Protein AF-A0A831WYQ6-F1 (afdb_monomer)

Foldseek 3Di:
DDDDDPPDDDDWDWDQDPVRDIDIPVVCPPPDDDDDDDDPDDD

Sequence (43 aa):
MTRLSPGHPAPDFELEDVHGRTVRLADFRGRQPVVLVFLRGFA

Secondary structure (DSSP, 8-state):
-PPP-TTSPPPP-EEE-TTS-EEEGGGGTTTS-------S---

pLDDT: mean 91.36, std 9.49, range [59.28, 98.06]

InterPro domains:
  IPR000866 Alkyl hydroperoxide reductase subunit C/ Thiol specific antioxidant [PF00578] (6-41)
  IPR036249 Thioredoxin-like superfamily [SSF52833] (2-39)

Mean predicted aligned error: 4.31 Å

Organism: NCBI:txid1382356

Nearest PDB structures (foldseek):
  6zjy-assembly1_5  TM=3.415E-01  e=2.832E+00  Thermus thermophilus

Solvent-accessible surface 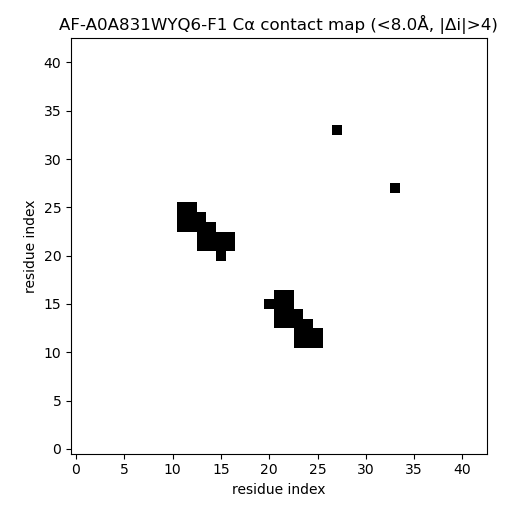area (backbone atoms only — not comparable to full-atom values): 3300 Å² total;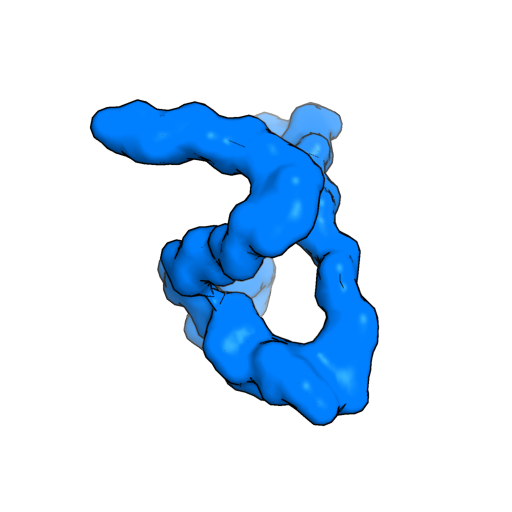 per-residue (Å²): 135,84,82,88,57,92,90,59,79,81,79,80,54,75,46,67,49,99,84,69,47,80,45,50,55,71,83,43,63,96,76,58,92,83,86,88,80,88,82,85,85,87,126

Structure (mmCIF, N/CA/C/O backbone):
data_AF-A0A831WYQ6-F1
#
_entry.id   AF-A0A831WYQ6-F1
#
loop_
_atom_site.group_PDB
_atom_site.id
_atom_site.type_symbol
_atom_site.label_atom_id
_atom_site.label_alt_id
_atom_site.label_comp_id
_atom_site.label_asym_id
_atom_site.label_entity_id
_atom_site.label_seq_id
_atom_site.pdbx_PDB_ins_code
_atom_site.Cartn_x
_atom_site.Cartn_y
_atom_site.Cartn_z
_atom_site.occupancy
_atom_site.B_iso_or_equiv
_atom_site.auth_seq_id
_atom_site.auth_comp_id
_atom_site.auth_asym_id
_atom_site.auth_atom_id
_atom_site.pdbx_PDB_model_num
ATOM 1 N N . MET A 1 1 ? 4.729 -18.545 5.937 1.00 62.62 1 MET A N 1
ATOM 2 C CA . MET A 1 1 ? 4.597 -17.247 5.240 1.00 62.62 1 MET A CA 1
ATOM 3 C C . MET A 1 1 ? 5.653 -17.185 4.154 1.00 62.62 1 MET A C 1
ATOM 5 O O . MET A 1 1 ? 6.813 -17.442 4.452 1.00 62.62 1 MET A O 1
ATOM 9 N N . THR A 1 2 ? 5.263 -16.916 2.911 1.00 79.12 2 THR A N 1
ATOM 10 C CA . THR A 1 2 ? 6.204 -16.862 1.784 1.00 79.12 2 THR A CA 1
ATOM 11 C C . THR A 1 2 ? 6.955 -15.536 1.802 1.00 79.12 2 THR A C 1
ATOM 13 O O . THR A 1 2 ? 6.342 -14.476 1.920 1.00 79.12 2 THR A O 1
ATOM 16 N N . ARG A 1 3 ? 8.285 -15.582 1.691 1.00 88.38 3 ARG A N 1
ATOM 17 C CA . ARG A 1 3 ? 9.098 -14.376 1.516 1.00 88.38 3 ARG A CA 1
ATOM 18 C C . ARG A 1 3 ? 8.857 -13.817 0.113 1.00 88.38 3 ARG A C 1
ATOM 20 O O . ARG A 1 3 ? 8.986 -14.551 -0.862 1.00 88.38 3 ARG A O 1
ATOM 27 N N . LEU A 1 4 ? 8.514 -12.535 0.019 1.00 91.38 4 LEU A N 1
ATOM 28 C CA . LEU A 1 4 ? 8.312 -11.866 -1.266 1.00 91.38 4 LEU A CA 1
ATOM 29 C C . LEU A 1 4 ? 9.654 -11.573 -1.947 1.00 91.38 4 LEU A C 1
ATOM 31 O O . LEU A 1 4 ? 10.624 -11.193 -1.289 1.00 91.38 4 LEU A O 1
ATOM 35 N N . SER A 1 5 ? 9.664 -11.714 -3.271 1.00 93.94 5 SER A N 1
ATOM 36 C CA . SER A 1 5 ? 10.797 -11.413 -4.159 1.00 93.94 5 SER A CA 1
ATOM 37 C C . SER A 1 5 ? 10.274 -10.751 -5.438 1.00 93.94 5 SER A C 1
ATOM 39 O O . SER A 1 5 ? 9.125 -11.021 -5.802 1.00 93.94 5 SER A O 1
ATOM 41 N N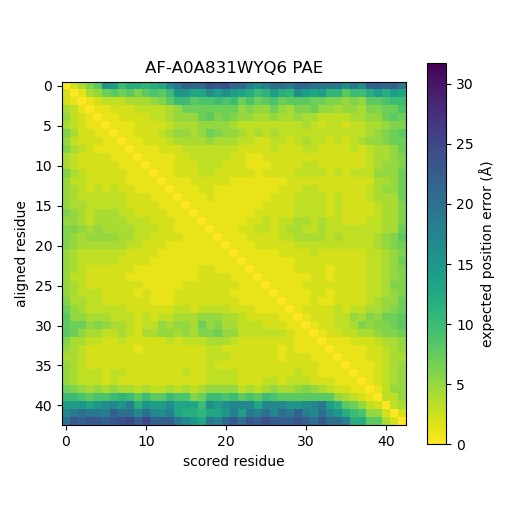 . PRO A 1 6 ? 11.078 -9.938 -6.145 1.00 94.38 6 PRO A N 1
ATOM 42 C CA . PRO A 1 6 ? 10.684 -9.357 -7.428 1.00 94.38 6 PRO A CA 1
ATOM 43 C C . PRO A 1 6 ? 10.186 -10.412 -8.425 1.00 94.38 6 PRO A C 1
ATOM 45 O O . PRO A 1 6 ? 10.703 -11.526 -8.463 1.00 94.38 6 PRO A O 1
ATOM 48 N N . GLY A 1 7 ? 9.171 -10.059 -9.217 1.00 93.50 7 GLY A N 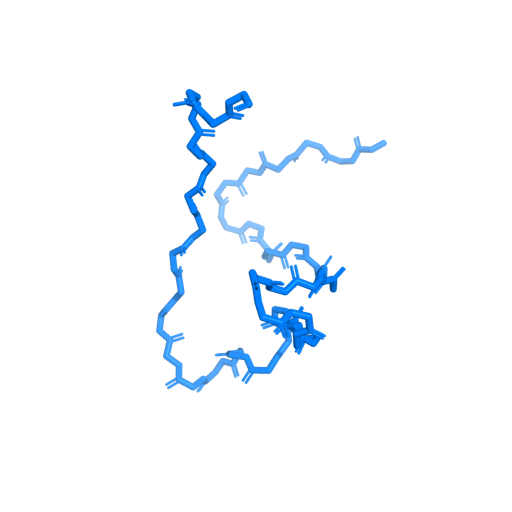1
ATOM 49 C CA . GLY A 1 7 ? 8.517 -10.966 -10.166 1.00 93.50 7 GLY A CA 1
ATOM 50 C C . GLY A 1 7 ? 7.368 -11.786 -9.572 1.00 93.50 7 GLY A C 1
ATOM 51 O O . GLY A 1 7 ? 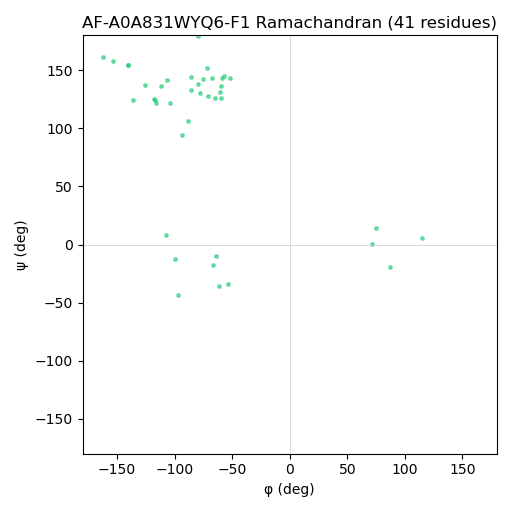6.502 -12.230 -10.324 1.00 93.50 7 GLY A O 1
ATOM 52 N N . HIS A 1 8 ? 7.286 -11.933 -8.243 1.00 94.19 8 HIS A N 1
ATOM 53 C CA . HIS A 1 8 ? 6.074 -12.472 -7.629 1.00 94.19 8 HIS A CA 1
ATOM 54 C C . HIS A 1 8 ? 4.903 -11.497 -7.797 1.00 94.19 8 HIS A C 1
ATOM 56 O O . HIS A 1 8 ? 5.095 -10.282 -7.669 1.00 94.19 8 HIS A O 1
ATOM 62 N N . PRO A 1 9 ? 3.678 -12.004 -8.019 1.00 91.75 9 PRO A N 1
ATOM 63 C CA . PRO A 1 9 ? 2.493 -11.165 -7.954 1.00 91.75 9 PRO A CA 1
ATOM 64 C C . PRO A 1 9 ? 2.379 -10.548 -6.557 1.00 91.75 9 PRO A C 1
ATOM 66 O O . PRO A 1 9 ? 2.582 -11.225 -5.545 1.00 91.75 9 PRO A O 1
ATOM 69 N N . ALA A 1 10 ? 2.047 -9.258 -6.504 1.00 93.69 10 ALA A N 1
ATOM 70 C CA . ALA A 1 10 ? 1.791 -8.579 -5.242 1.00 93.69 10 ALA A CA 1
ATOM 71 C C . ALA A 1 10 ? 0.615 -9.268 -4.512 1.00 93.69 10 ALA A C 1
ATOM 73 O O . ALA A 1 10 ? -0.455 -9.422 -5.124 1.00 93.69 10 ALA A O 1
ATOM 74 N N . PRO A 1 11 ? 0.794 -9.688 -3.241 1.00 94.00 11 PRO A N 1
ATOM 75 C CA . PRO A 1 11 ? -0.282 -10.268 -2.444 1.00 94.00 11 PRO A CA 1
ATOM 76 C C . PRO A 1 11 ? -1.456 -9.310 -2.330 1.00 94.00 11 PRO A C 1
ATOM 78 O O . PRO A 1 11 ? -1.261 -8.097 -2.254 1.00 94.00 11 PRO A O 1
ATOM 81 N N . ASP A 1 12 ? -2.665 -9.859 -2.309 1.00 94.75 12 ASP A N 1
ATOM 82 C CA . ASP A 1 12 ? -3.850 -9.036 -2.108 1.00 94.75 12 ASP A CA 1
ATOM 83 C C . ASP A 1 12 ? -3.944 -8.529 -0.670 1.00 94.75 12 ASP A C 1
ATOM 85 O O . ASP A 1 12 ? -3.470 -9.178 0.268 1.00 94.75 12 ASP A O 1
ATOM 89 N N . PHE A 1 13 ? -4.576 -7.372 -0.516 1.00 95.50 13 PHE A N 1
ATOM 90 C CA . PHE A 1 13 ? -4.908 -6.802 0.778 1.00 95.50 13 PHE A CA 1
ATOM 91 C C . PHE A 1 13 ? -6.119 -5.884 0.661 1.00 95.50 13 PHE A C 1
ATOM 93 O O . PHE A 1 13 ? -6.426 -5.344 -0.406 1.00 95.50 13 PHE A O 1
ATOM 100 N N . GLU A 1 14 ? -6.761 -5.689 1.804 1.00 97.69 14 GLU A N 1
ATOM 101 C CA . GLU A 1 14 ? -7.883 -4.787 1.990 1.00 97.69 14 GLU A CA 1
ATOM 102 C C . GLU A 1 14 ? -7.664 -4.021 3.290 1.00 97.69 14 GLU A C 1
ATOM 104 O O . GLU A 1 14 ? -7.420 -4.627 4.334 1.00 97.69 14 GLU A O 1
ATOM 109 N N . LEU A 1 15 ? -7.682 -2.694 3.205 1.00 97.00 15 LEU A N 1
ATOM 110 C CA . LEU A 1 15 ? -7.454 -1.794 4.332 1.00 97.00 15 LEU A CA 1
ATOM 111 C C . LEU A 1 15 ? -8.406 -0.604 4.226 1.00 97.00 15 LEU A C 1
ATOM 113 O O . LEU A 1 15 ? -8.826 -0.237 3.129 1.00 97.00 15 LEU A O 1
ATOM 117 N N . GLU A 1 16 ? -8.714 0.021 5.354 1.00 97.69 16 GLU A N 1
ATOM 118 C CA . GLU A 1 16 ? -9.350 1.336 5.356 1.00 97.69 16 GLU A CA 1
ATOM 119 C C . GLU A 1 16 ? -8.301 2.426 5.107 1.00 97.69 16 GLU A C 1
ATOM 121 O O . GLU A 1 16 ? -7.187 2.372 5.635 1.00 97.69 16 GLU A O 1
ATOM 126 N N . ASP A 1 17 ? -8.646 3.415 4.283 1.00 95.06 17 ASP A N 1
ATOM 127 C CA . ASP A 1 17 ? -7.856 4.634 4.142 1.00 95.06 17 ASP A CA 1
ATOM 128 C C . ASP A 1 17 ? -8.120 5.625 5.291 1.00 95.06 17 ASP A C 1
ATOM 130 O O . ASP A 1 17 ? -8.941 5.400 6.178 1.00 95.06 17 ASP A O 1
ATOM 134 N N . VAL A 1 18 ? -7.442 6.776 5.259 1.00 93.50 18 VAL A N 1
ATOM 135 C CA . VAL A 1 18 ? -7.571 7.831 6.285 1.00 93.50 18 VAL A CA 1
ATOM 136 C C . VAL A 1 18 ? -8.966 8.467 6.370 1.00 93.50 18 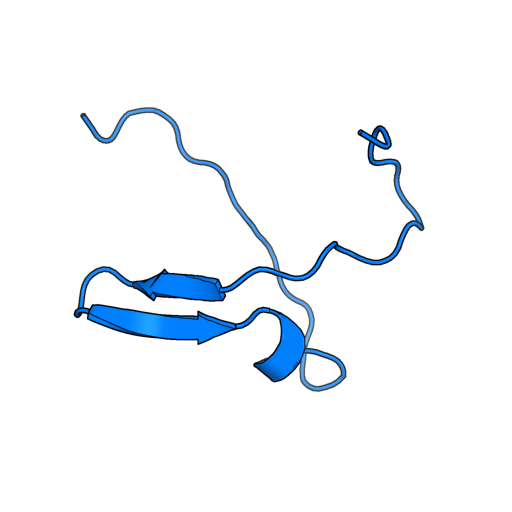VAL A C 1
ATOM 138 O O . VAL A 1 18 ? -9.235 9.238 7.288 1.00 93.50 18 VAL A O 1
ATOM 141 N N . HIS A 1 19 ? -9.852 8.173 5.419 1.00 97.12 19 HIS A N 1
ATOM 142 C CA . HIS A 1 19 ? -11.240 8.621 5.393 1.00 97.12 19 HIS A CA 1
ATOM 143 C C . HIS A 1 19 ? -12.226 7.482 5.709 1.00 97.12 19 HIS A C 1
ATOM 145 O O . HIS A 1 19 ? -13.432 7.676 5.561 1.00 97.12 19 HIS A O 1
ATOM 151 N N . GLY A 1 20 ? -11.739 6.304 6.119 1.00 97.00 20 GLY A N 1
ATOM 152 C CA . GLY A 1 20 ? -12.561 5.126 6.404 1.00 97.00 20 GLY A CA 1
ATOM 153 C C . GLY A 1 20 ? -13.088 4.420 5.152 1.00 9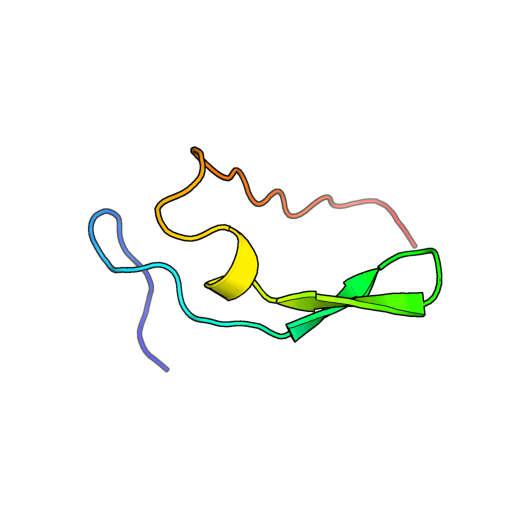7.00 20 GLY A C 1
ATOM 154 O O . GLY A 1 20 ? -14.013 3.616 5.236 1.00 97.00 20 GLY A O 1
ATOM 155 N N . ARG A 1 21 ? -12.551 4.722 3.963 1.00 97.88 21 ARG A N 1
ATOM 156 C CA . ARG A 1 21 ? -12.955 4.041 2.728 1.00 97.88 21 ARG A CA 1
ATOM 157 C C . ARG A 1 21 ? -12.150 2.765 2.574 1.00 97.88 21 ARG A C 1
ATOM 159 O O . ARG A 1 21 ? -10.925 2.786 2.663 1.00 97.88 21 ARG A O 1
ATOM 166 N N . THR A 1 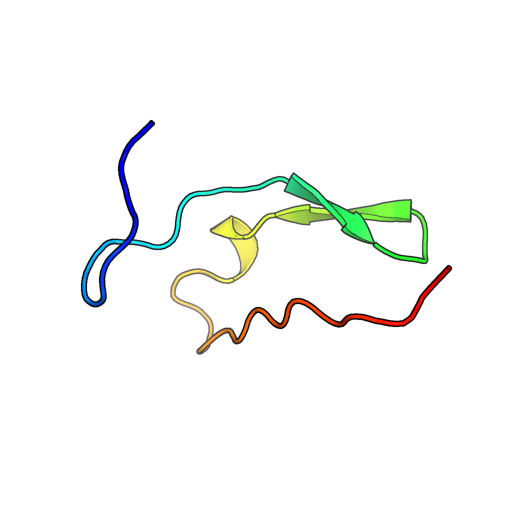22 ? -12.830 1.670 2.264 1.00 98.06 22 THR A N 1
ATOM 167 C CA . THR A 1 22 ? -12.175 0.410 1.918 1.00 98.06 22 THR A CA 1
ATOM 168 C C . THR A 1 22 ? -11.383 0.556 0.620 1.00 98.06 22 THR A C 1
ATOM 170 O O . THR A 1 22 ? -11.928 0.940 -0.415 1.00 98.06 22 THR A O 1
ATOM 173 N N . VAL A 1 23 ? -10.102 0.200 0.666 1.00 96.88 23 VAL A N 1
ATOM 174 C CA . VAL A 1 23 ? -9.198 0.136 -0.483 1.00 96.88 23 VAL A CA 1
ATOM 175 C C . VAL A 1 23 ? -8.725 -1.303 -0.653 1.00 96.88 23 VAL A C 1
ATOM 177 O O . VAL A 1 23 ? -8.154 -1.886 0.269 1.00 96.88 23 VAL A O 1
ATOM 180 N N . ARG A 1 24 ? -8.927 -1.866 -1.849 1.00 97.31 24 ARG A N 1
ATOM 181 C CA . ARG A 1 24 ? -8.434 -3.194 -2.238 1.00 97.31 24 ARG A CA 1
ATOM 182 C C . ARG A 1 24 ? -7.351 -3.069 -3.296 1.00 97.31 24 ARG A C 1
ATOM 184 O O . ARG A 1 24 ? -7.519 -2.333 -4.268 1.00 97.31 24 ARG A O 1
ATOM 191 N N . LEU A 1 25 ? -6.265 -3.832 -3.171 1.00 96.06 25 LEU A N 1
ATOM 192 C CA . LEU A 1 25 ? -5.227 -3.847 -4.211 1.00 96.06 25 LEU A CA 1
ATOM 193 C C . LEU A 1 25 ? -5.777 -4.353 -5.557 1.00 96.06 25 LEU A C 1
ATOM 195 O O . LEU A 1 25 ? -5.379 -3.859 -6.616 1.00 96.06 25 LEU A O 1
ATOM 199 N N . ALA A 1 26 ? -6.702 -5.316 -5.518 1.00 96.25 26 ALA A N 1
ATOM 200 C CA . ALA A 1 26 ? -7.349 -5.877 -6.701 1.00 96.25 26 ALA A CA 1
ATOM 201 C C . ALA A 1 26 ? -7.989 -4.821 -7.624 1.00 96.25 26 ALA A C 1
ATOM 203 O O . ALA A 1 26 ? -7.906 -4.974 -8.843 1.00 96.25 26 ALA A O 1
ATOM 204 N N . ASP A 1 27 ? -8.534 -3.731 -7.075 1.00 95.94 27 ASP A N 1
ATOM 205 C CA . ASP A 1 27 ? -9.257 -2.698 -7.837 1.00 95.94 27 ASP A CA 1
ATOM 206 C C . ASP A 1 27 ? -8.354 -1.912 -8.808 1.00 95.94 27 ASP A C 1
ATOM 208 O O . ASP A 1 27 ? -8.832 -1.276 -9.754 1.00 95.94 27 ASP A O 1
ATOM 212 N N . PHE A 1 28 ? -7.034 -1.965 -8.606 1.00 95.06 28 PHE A N 1
ATOM 213 C CA . PHE A 1 28 ? -6.044 -1.272 -9.434 1.00 95.06 28 PHE A CA 1
ATOM 214 C C . PHE A 1 28 ? -5.371 -2.178 -10.473 1.00 95.06 28 PHE A C 1
ATOM 216 O O . PHE A 1 28 ? -4.703 -1.680 -11.387 1.00 95.06 28 PHE A O 1
ATOM 223 N N . ARG A 1 29 ? -5.531 -3.504 -10.366 1.00 93.38 29 ARG A N 1
ATOM 224 C CA . ARG A 1 29 ? -4.858 -4.457 -11.260 1.00 93.38 29 ARG A CA 1
ATOM 225 C C . ARG A 1 29 ? -5.276 -4.227 -12.716 1.00 93.38 29 ARG A C 1
ATOM 227 O O . ARG A 1 29 ? -6.454 -4.116 -13.029 1.00 93.38 29 ARG A O 1
ATOM 234 N N . GLY A 1 30 ? -4.293 -4.152 -13.615 1.00 93.56 30 GLY A N 1
ATOM 235 C CA . GLY A 1 30 ? -4.521 -3.985 -15.057 1.00 93.56 30 GLY A CA 1
ATOM 236 C C . GLY A 1 30 ? -5.017 -2.601 -15.491 1.00 93.56 30 GLY A C 1
ATOM 237 O O . GLY A 1 30 ? -5.220 -2.392 -16.682 1.00 93.56 30 GLY A O 1
ATOM 238 N N . ARG A 1 31 ? -5.194 -1.653 -14.560 1.00 95.12 31 ARG A N 1
ATOM 239 C CA . ARG A 1 31 ? -5.640 -0.286 -14.878 1.00 95.12 31 ARG A CA 1
ATOM 240 C C . ARG A 1 31 ? -4.462 0.677 -14.987 1.00 95.12 31 ARG A C 1
ATOM 242 O O . ARG A 1 31 ? -4.415 1.476 -15.914 1.00 95.12 31 ARG A O 1
ATOM 249 N N . GLN A 1 32 ? -3.508 0.582 -14.059 1.00 94.19 32 GLN A N 1
ATOM 250 C CA . GLN A 1 32 ? -2.315 1.434 -14.011 1.00 94.19 32 GLN A CA 1
ATOM 251 C C . GLN A 1 32 ? -1.215 0.823 -13.123 1.00 94.19 32 GLN A C 1
ATOM 253 O O . GLN A 1 32 ? -1.518 -0.029 -12.283 1.00 94.19 32 GLN A O 1
ATOM 258 N N . PRO A 1 33 ? 0.053 1.254 -13.262 1.00 94.94 33 PRO A N 1
ATOM 259 C CA . PRO A 1 33 ? 1.102 0.931 -12.297 1.00 94.94 33 PRO A CA 1
ATOM 260 C C . PRO A 1 33 ? 0.753 1.437 -10.889 1.00 94.94 33 PRO A C 1
ATOM 262 O O . PRO A 1 33 ? 0.188 2.519 -10.732 1.00 94.94 33 PRO A O 1
ATOM 265 N N . VAL A 1 34 ? 1.120 0.668 -9.861 1.00 95.69 34 VAL A N 1
ATOM 266 C CA . VAL A 1 34 ? 0.852 0.980 -8.447 1.00 95.69 34 VAL A CA 1
ATOM 267 C C . VAL A 1 34 ? 2.158 0.949 -7.663 1.00 95.69 34 VAL A C 1
ATOM 269 O O . VAL A 1 34 ? 2.964 0.035 -7.833 1.00 95.69 34 VAL A O 1
ATOM 272 N N . VAL A 1 35 ? 2.347 1.925 -6.775 1.00 95.81 35 VAL A N 1
ATOM 273 C CA . VAL A 1 35 ? 3.467 1.976 -5.830 1.00 95.81 35 VAL A CA 1
ATOM 274 C C . VAL A 1 35 ? 2.907 1.901 -4.413 1.00 95.81 35 VAL A C 1
ATOM 276 O O . VAL A 1 35 ? 2.071 2.718 -4.037 1.00 95.81 35 VAL A O 1
ATOM 279 N N . LEU A 1 36 ? 3.376 0.930 -3.626 1.00 94.31 36 LEU A N 1
ATOM 280 C CA . LEU A 1 36 ? 3.072 0.814 -2.200 1.00 94.31 36 LEU A CA 1
ATOM 281 C C . LEU A 1 36 ? 4.288 1.273 -1.396 1.00 94.31 36 LEU A C 1
ATOM 283 O O . LEU A 1 36 ? 5.372 0.707 -1.532 1.00 94.31 36 LEU A O 1
ATOM 287 N N . VAL A 1 37 ? 4.102 2.284 -0.550 1.00 94.38 37 VAL A N 1
ATOM 288 C CA . VAL A 1 37 ? 5.168 2.842 0.285 1.00 94.38 37 VAL A CA 1
ATOM 289 C C . VAL A 1 37 ? 4.829 2.615 1.750 1.00 94.38 37 VAL A 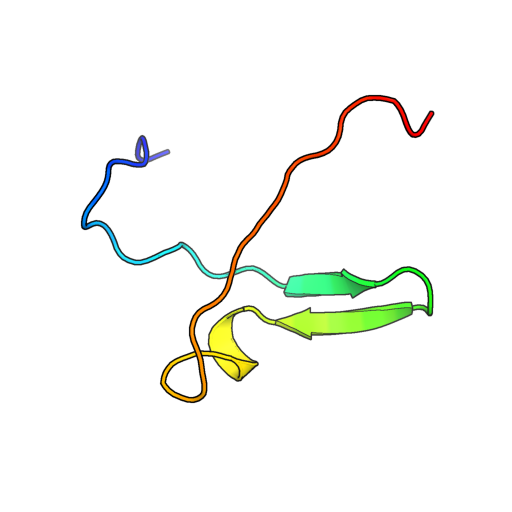C 1
ATOM 291 O O . VAL A 1 37 ? 3.809 3.090 2.238 1.00 94.38 37 VAL A O 1
ATOM 294 N N . PHE A 1 38 ? 5.711 1.919 2.464 1.00 91.69 38 PHE A N 1
ATOM 295 C CA . PHE A 1 38 ? 5.655 1.839 3.920 1.00 91.69 38 PHE A CA 1
ATOM 296 C C . PHE A 1 38 ? 6.449 3.001 4.500 1.00 91.69 38 PHE A C 1
ATOM 298 O O . PHE A 1 38 ? 7.680 3.020 4.447 1.00 91.69 38 PHE A O 1
ATOM 305 N N . LEU A 1 39 ? 5.736 3.988 5.027 1.00 89.75 39 LEU A N 1
ATOM 306 C CA . LEU A 1 39 ? 6.348 5.132 5.681 1.00 89.75 39 LEU A CA 1
ATOM 307 C C . LEU A 1 39 ? 6.625 4.799 7.153 1.00 89.75 39 LEU A C 1
ATOM 309 O O . LEU A 1 39 ? 5.855 4.097 7.805 1.00 89.75 39 LEU A O 1
ATOM 313 N N . ARG A 1 40 ? 7.734 5.315 7.684 1.00 86.50 40 ARG A N 1
ATOM 314 C CA . ARG A 1 40 ? 8.023 5.333 9.125 1.00 86.50 40 ARG A CA 1
ATOM 315 C C . ARG A 1 40 ? 7.859 6.763 9.628 1.00 86.50 40 ARG A C 1
ATOM 317 O O . ARG A 1 40 ? 8.283 7.681 8.936 1.00 86.50 40 ARG A O 1
ATOM 324 N N . GLY A 1 41 ? 7.305 6.940 10.827 1.00 72.56 41 GLY A N 1
ATOM 325 C CA . GLY A 1 41 ? 7.238 8.252 11.488 1.00 72.56 41 GLY A CA 1
ATOM 326 C C . GLY A 1 41 ? 5.838 8.830 11.695 1.00 72.56 41 GLY A C 1
ATOM 327 O O . GLY A 1 41 ? 5.729 9.949 12.177 1.00 72.56 41 GLY A O 1
ATOM 328 N N . PHE A 1 42 ? 4.783 8.079 11.387 1.00 61.66 42 PHE A N 1
ATOM 329 C CA . PHE A 1 42 ? 3.435 8.385 11.863 1.00 61.66 42 PHE A CA 1
ATOM 330 C C . PHE A 1 42 ? 3.220 7.581 13.147 1.00 61.66 42 PHE A C 1
ATOM 332 O O . PHE A 1 42 ? 2.959 6.379 13.078 1.00 61.66 42 PHE A O 1
ATOM 339 N N . ALA A 1 43 ? 3.486 8.216 14.290 1.00 59.28 43 ALA A N 1
ATOM 340 C CA . ALA A 1 43 ? 3.076 7.733 15.607 1.00 59.28 43 ALA A CA 1
ATOM 341 C C . ALA A 1 43 ? 1.739 8.379 15.974 1.00 59.28 43 ALA A C 1
ATOM 343 O O . ALA A 1 43 ? 1.579 9.579 15.645 1.00 59.28 43 ALA A O 1
#

Radius of gyration: 12.54 Å; Cα contacts (8 Å, |Δi|>4): 19; chains: 1; bounding box: 24×26×31 Å